Protein AF-A0A4W5MWH0-F1 (afdb_monomer_lite)

InterPro domains:
  IPR002049 Laminin-type EGF domain [PF00053] (17-63)
  IPR002049 Laminin-type EGF domain [PF00053] (66-112)
  IPR002049 Laminin-type EGF domain [PS01248] (36-68)
  IPR002049 Laminin-type EGF domain [PS50027] (17-65)
  IPR002049 Laminin-type EGF domain [PS50027] (66-113)
  IPR002049 Laminin-type EGF domain [SM00180] (17-63)
  IPR002049 Laminin-type EGF domain [SM00180] (66-111)
  IPR002049 Laminin-type EGF domain [cd00055] (17-64)
  IPR002049 Laminin-type EGF domain [cd00055] (65-114)
  IPR050440 Laminin/Netrin Extracellular Matrix [PTHR10574] (1-58)

Radius of gyration: 26.27 Å; chains: 1; bounding box: 72×34×61 Å

Secondary structure (DSSP, 8-state):
--EE--BTTBTT--EEP---TTTBS-S---TTT----BPTTEESTTS-EEPTTEE-TTSTT-PEE----TTTEEEEEE-TTT--EEEPTT-BSTTS-BPPTTEEEETTTEEEEPSSGGGT-TTTTTTHHHHHHHHHHHHTS----

Sequence (145 aa):
MGYYGLTASNPLGCNKCLCSAEGSLSNVCDPVSGQCPCRPHLQGLTCELCSHGYWNPSSPRGCEPCRCDPTNSHGDTCDQSTGQCQCRSGFGGRTCTECPDNTYGDPLIGCRCKCPVVFCHRNLQRLLNMLCSMLLTIQSNGQTK

Organism: NCBI:txid62062

Foldseek 3Di:
DEFACCDPVCPVGTHQQQADPQFAPDSYADRYPCAGHGDPQFDDSRRQFGDFQWADCVDPVGTDGLQADPVFFPDSGADRHQSATHGDPQADDRRRQAGHPQWHDGSVVHTHGHPPPPVPDPDCVVVCVVVVVVVVVVVVPPPDD

Structure (mmCIF, N/CA/C/O backbone):
data_AF-A0A4W5MWH0-F1
#
_entry.id   AF-A0A4W5MWH0-F1
#
loop_
_atom_site.group_PDB
_atom_site.id
_atom_site.type_symbol
_atom_site.label_atom_id
_atom_site.label_alt_id
_atom_site.label_comp_id
_atom_site.label_asym_id
_atom_site.label_entity_id
_atom_site.label_seq_id
_atom_site.pdbx_PDB_ins_code
_atom_site.Cartn_x
_atom_site.Cartn_y
_atom_site.Cartn_z
_atom_site.occupancy
_atom_site.B_iso_or_equiv
_atom_site.auth_seq_id
_atom_site.auth_comp_id
_atom_site.auth_asym_id
_atom_site.auth_atom_id
_atom_site.pdbx_PDB_model_num
ATOM 1 N N . MET A 1 1 ? -16.455 7.804 22.740 1.00 76.94 1 MET A N 1
ATOM 2 C CA . MET A 1 1 ? -15.329 6.911 23.092 1.00 76.94 1 MET A CA 1
ATOM 3 C C . MET A 1 1 ? -15.911 5.620 23.631 1.00 76.94 1 MET A C 1
ATOM 5 O O . MET A 1 1 ? -16.717 5.702 24.549 1.00 76.94 1 MET A O 1
ATOM 9 N N . GLY A 1 2 ? -15.572 4.479 23.028 1.00 89.19 2 GLY A N 1
ATOM 10 C CA . GLY A 1 2 ? -16.052 3.158 23.456 1.00 89.19 2 GLY A CA 1
ATOM 11 C C . GLY A 1 2 ? -15.049 2.371 24.308 1.00 89.19 2 GLY A C 1
ATOM 12 O O . GLY A 1 2 ? -13.890 2.775 24.448 1.00 89.19 2 GLY A O 1
ATOM 13 N N . TYR A 1 3 ? -15.507 1.229 24.826 1.00 93.75 3 TYR A N 1
ATOM 14 C CA . TYR A 1 3 ? -14.717 0.235 25.556 1.00 93.75 3 TYR A CA 1
ATOM 15 C C . TYR A 1 3 ? -15.096 -1.184 25.100 1.00 93.75 3 TYR A C 1
ATOM 17 O O . TYR A 1 3 ? -16.226 -1.392 24.658 1.00 93.75 3 TYR A O 1
ATOM 25 N N . TYR A 1 4 ? -14.182 -2.148 25.228 1.00 94.56 4 TYR A N 1
ATOM 26 C CA . TYR A 1 4 ? -14.395 -3.544 24.833 1.00 94.56 4 TYR A CA 1
ATOM 27 C C . TYR A 1 4 ? -13.774 -4.552 25.812 1.00 94.56 4 TYR A C 1
ATOM 29 O O . TYR A 1 4 ? -12.922 -4.217 26.643 1.00 94.56 4 TYR A O 1
ATOM 37 N N . GLY A 1 5 ? -14.193 -5.812 25.688 1.00 91.62 5 GLY A N 1
ATOM 38 C CA . GLY A 1 5 ? -13.605 -6.961 26.378 1.00 91.62 5 GLY A CA 1
ATOM 39 C C . GLY A 1 5 ? -14.241 -7.314 27.723 1.00 91.62 5 GLY A C 1
ATOM 40 O O . GLY A 1 5 ? -13.794 -8.279 28.348 1.00 91.62 5 GLY A O 1
ATOM 41 N N . LEU A 1 6 ? -15.276 -6.584 28.159 1.00 89.25 6 LEU A N 1
ATOM 42 C CA . LEU A 1 6 ? -16.046 -6.911 29.362 1.00 89.25 6 LEU A CA 1
ATOM 43 C C . LEU A 1 6 ? -16.922 -8.141 29.097 1.00 89.25 6 LEU A C 1
ATOM 45 O O . LEU A 1 6 ? -17.893 -8.067 28.346 1.00 89.25 6 LEU A O 1
ATOM 49 N N . THR A 1 7 ? -16.587 -9.278 29.705 1.00 87.62 7 THR A N 1
ATOM 50 C CA . THR A 1 7 ? -17.336 -10.539 29.541 1.00 87.62 7 THR A CA 1
ATOM 51 C C . THR A 1 7 ? -17.464 -11.272 30.874 1.00 87.62 7 THR A C 1
ATOM 53 O O . THR A 1 7 ? -16.704 -11.006 31.802 1.00 87.62 7 THR A O 1
ATOM 56 N N . ALA A 1 8 ? -18.384 -12.238 30.978 1.00 86.81 8 ALA A N 1
ATOM 57 C CA . ALA A 1 8 ? -18.535 -13.057 32.189 1.00 86.81 8 ALA A CA 1
ATOM 58 C C . ALA A 1 8 ? -17.246 -13.824 32.560 1.00 86.81 8 ALA A C 1
ATOM 60 O O . ALA A 1 8 ? -16.961 -14.029 33.736 1.00 86.81 8 ALA A O 1
ATOM 61 N N . SER A 1 9 ? -16.448 -14.205 31.558 1.00 87.44 9 SER A N 1
ATOM 62 C CA . SER A 1 9 ? -15.137 -14.849 31.713 1.00 87.44 9 SER A CA 1
ATOM 63 C C . SER A 1 9 ? -13.980 -13.870 31.941 1.00 87.44 9 SER A C 1
ATOM 65 O O . SER A 1 9 ? -12.909 -14.291 32.367 1.00 87.44 9 SER A O 1
ATOM 67 N N . ASN A 1 10 ? -14.169 -12.579 31.654 1.00 85.50 10 ASN A N 1
ATOM 68 C CA . ASN A 1 10 ? -13.173 -11.530 31.868 1.00 85.50 10 ASN A CA 1
ATOM 69 C C . ASN A 1 10 ? -13.819 -10.282 32.506 1.00 85.50 10 ASN A C 1
ATOM 71 O O . ASN A 1 10 ? -14.059 -9.284 31.819 1.00 85.50 10 ASN A O 1
ATOM 75 N N . PRO A 1 11 ? -14.104 -10.322 33.819 1.00 84.44 11 PRO A N 1
ATOM 76 C CA . PRO A 1 11 ? -14.749 -9.221 34.537 1.00 84.44 11 PRO A CA 1
ATOM 77 C C . PRO A 1 11 ? -13.855 -7.981 34.709 1.00 84.44 11 PRO A C 1
ATOM 79 O O . PRO A 1 11 ? -14.359 -6.912 35.038 1.00 84.44 11 PRO A O 1
ATOM 82 N N . LEU A 1 12 ? -12.543 -8.097 34.465 1.00 85.62 12 LEU A N 1
ATOM 83 C CA . LEU A 1 12 ? -11.610 -6.962 34.400 1.00 85.62 12 LEU A CA 1
ATOM 84 C C . LEU A 1 12 ? -11.532 -6.336 33.000 1.00 85.62 12 LEU A C 1
ATOM 86 O O . LEU A 1 12 ? -10.817 -5.357 32.794 1.00 85.62 12 LEU A O 1
ATOM 90 N N . GLY A 1 13 ? -12.238 -6.900 32.020 1.00 78.31 13 GLY A N 1
ATOM 91 C CA . GLY A 1 13 ? -12.259 -6.378 30.668 1.00 78.31 13 GLY A CA 1
ATOM 92 C C . GLY A 1 13 ? -12.946 -5.022 30.618 1.00 78.31 13 GLY A C 1
ATOM 93 O O . GLY A 1 13 ? -14.135 -4.916 30.864 1.00 78.31 13 GLY A O 1
ATOM 94 N N . CYS A 1 14 ? -12.201 -3.967 30.319 1.00 89.50 14 CYS A N 1
ATOM 95 C CA . CYS A 1 14 ? -12.743 -2.645 30.008 1.00 89.50 14 CYS A CA 1
ATOM 96 C C . CYS A 1 14 ? -11.661 -1.854 29.270 1.00 89.50 14 CYS A C 1
ATOM 98 O O . CYS A 1 14 ? -11.151 -0.834 29.736 1.00 89.50 14 CYS A O 1
ATOM 100 N N . ASN A 1 15 ? -11.230 -2.387 28.131 1.00 92.81 15 ASN A N 1
ATOM 101 C CA . ASN A 1 15 ? -10.171 -1.777 27.343 1.00 92.81 15 ASN A CA 1
ATOM 102 C C . ASN A 1 15 ? -10.755 -0.640 26.519 1.00 92.81 15 ASN A C 1
ATOM 104 O O . ASN A 1 15 ? -11.772 -0.808 25.851 1.00 92.81 15 ASN A O 1
ATOM 108 N N . LYS A 1 16 ? -10.118 0.527 26.554 1.00 93.94 16 LYS A N 1
ATOM 109 C CA . LYS A 1 16 ? -10.542 1.676 25.755 1.00 93.94 16 LYS A CA 1
ATOM 110 C C . LYS A 1 16 ? -10.358 1.374 24.265 1.00 93.94 16 LYS A C 1
ATOM 112 O O . LYS A 1 16 ? -9.312 0.867 23.867 1.00 93.94 16 LYS A O 1
ATOM 117 N N . CYS A 1 17 ? -11.336 1.736 23.438 1.00 95.69 17 CYS A N 1
ATOM 118 C CA . CYS A 1 17 ? -11.171 1.680 21.986 1.00 95.69 17 CYS A CA 1
ATOM 119 C C . CYS A 1 17 ? -10.093 2.681 21.533 1.00 95.69 17 CYS A C 1
ATOM 121 O O . CYS A 1 17 ? -10.117 3.849 21.935 1.00 95.69 17 CYS A O 1
ATOM 123 N N . LEU A 1 18 ? -9.193 2.241 20.652 1.00 95.75 18 LEU A N 1
ATOM 124 C CA . LEU A 1 18 ? -8.107 3.049 20.077 1.00 95.75 18 LEU A CA 1
ATOM 125 C C . LEU A 1 18 ? -8.304 3.271 18.570 1.00 95.75 18 LEU A C 1
ATOM 127 O O . LEU A 1 18 ? -7.364 3.203 17.790 1.00 95.75 18 LEU A O 1
ATOM 131 N N . CYS A 1 19 ? -9.547 3.498 18.147 1.00 95.25 19 CYS A N 1
ATOM 132 C CA . CYS A 1 19 ? -9.876 3.711 16.741 1.00 95.25 19 CYS A CA 1
ATOM 133 C C . CYS A 1 19 ? -9.198 4.971 16.190 1.00 95.25 19 CYS A C 1
ATOM 135 O O . CYS A 1 19 ? -9.340 6.049 16.775 1.00 95.25 19 CYS A O 1
ATOM 137 N N . SER A 1 20 ? -8.523 4.846 15.046 1.00 92.44 20 SER A N 1
ATOM 138 C CA . SER A 1 20 ? -7.930 5.970 14.322 1.00 92.44 20 SER A CA 1
ATOM 139 C C . SER A 1 20 ? -9.006 6.973 13.918 1.00 92.44 20 SER A C 1
ATOM 141 O O . SER A 1 20 ? -10.016 6.592 13.322 1.00 92.44 20 SER A O 1
ATOM 143 N N . ALA A 1 21 ? -8.786 8.253 14.222 1.00 90.38 21 ALA A N 1
ATOM 144 C CA . ALA A 1 21 ? -9.705 9.329 13.853 1.00 90.38 21 ALA A CA 1
ATOM 145 C C . ALA A 1 21 ? -9.798 9.511 12.329 1.00 90.38 21 ALA A C 1
ATOM 147 O O . ALA A 1 21 ? -10.883 9.746 11.798 1.00 90.38 21 ALA A O 1
ATOM 148 N N . GLU A 1 22 ? -8.674 9.338 11.632 1.00 87.75 22 GLU A N 1
ATOM 149 C CA . GLU A 1 22 ? -8.607 9.433 10.172 1.00 87.75 22 GLU A CA 1
ATOM 150 C C . GLU A 1 22 ? -9.132 8.165 9.498 1.00 87.75 22 GLU A C 1
ATOM 152 O O . GLU A 1 22 ? -9.761 8.225 8.439 1.00 87.75 22 GLU A O 1
ATOM 157 N N . GLY A 1 23 ? -8.890 7.010 10.124 1.00 89.94 23 GLY A N 1
ATOM 158 C CA . GLY A 1 23 ? -9.133 5.714 9.508 1.00 89.94 23 GLY A CA 1
ATOM 159 C C . GLY A 1 23 ? -10.459 5.042 9.848 1.00 89.94 23 GLY A C 1
ATOM 160 O O . GLY A 1 23 ? -10.896 4.143 9.128 1.00 89.94 23 GLY A O 1
ATOM 161 N N . SER A 1 24 ? -11.131 5.469 10.916 1.00 93.62 24 SER A N 1
ATOM 162 C CA . SER A 1 24 ? -12.381 4.859 11.383 1.00 93.62 24 SER A CA 1
ATOM 163 C C . SER A 1 24 ? -13.596 5.732 11.068 1.00 93.62 24 SER A C 1
ATOM 165 O O . SER A 1 24 ? -13.507 6.949 10.910 1.00 93.62 24 SER A O 1
ATOM 167 N N . LEU A 1 25 ? -14.766 5.103 10.983 1.00 92.94 25 LEU A N 1
ATOM 168 C CA . LEU A 1 25 ? -16.063 5.777 10.861 1.00 92.94 25 LEU A CA 1
ATOM 169 C C . LEU A 1 25 ? -16.582 6.276 12.219 1.00 92.94 25 LEU A C 1
ATOM 171 O O . LEU A 1 25 ? -17.430 7.161 12.276 1.00 92.94 25 LEU A O 1
ATOM 175 N N . SER A 1 26 ? -16.093 5.691 13.316 1.00 94.00 26 SER A N 1
ATOM 176 C CA . SER A 1 26 ? -16.497 5.997 14.688 1.00 94.00 26 SER A CA 1
ATOM 177 C C . SER A 1 26 ? -15.370 5.678 15.672 1.00 94.00 26 SER A C 1
ATOM 179 O O . SER A 1 26 ? -14.506 4.849 15.398 1.00 94.00 26 SER A O 1
ATOM 181 N N . ASN A 1 27 ? -15.409 6.308 16.848 1.00 93.25 27 ASN A N 1
ATOM 182 C CA . ASN A 1 27 ? -14.540 6.000 17.989 1.00 93.25 27 ASN A CA 1
ATOM 183 C C . ASN A 1 27 ? -15.148 4.961 18.957 1.00 93.25 27 ASN A C 1
ATOM 185 O O . ASN A 1 27 ? -14.680 4.816 20.094 1.00 93.25 27 ASN A O 1
ATOM 189 N N . VAL A 1 28 ? -16.225 4.299 18.533 1.00 95.06 28 VAL A N 1
ATOM 190 C CA . VAL A 1 28 ? -16.856 3.163 19.208 1.00 95.06 28 VAL A CA 1
ATOM 191 C C . VAL A 1 28 ? -16.477 1.903 18.437 1.00 95.06 28 VAL A C 1
ATOM 193 O O . VAL A 1 28 ? -16.777 1.796 17.250 1.00 95.06 28 VAL A O 1
ATOM 196 N N . CYS A 1 29 ? -15.793 0.985 19.111 1.00 95.44 29 CYS A N 1
ATOM 197 C CA . CYS A 1 29 ? -15.400 -0.314 18.581 1.00 95.44 29 CYS A CA 1
ATOM 198 C C . CYS A 1 29 ? -16.389 -1.406 19.006 1.00 95.44 29 CYS A C 1
ATOM 200 O O . CYS A 1 29 ? -17.224 -1.187 19.887 1.00 95.44 29 CYS A O 1
ATOM 202 N N . ASP A 1 30 ? -16.295 -2.576 18.379 1.00 95.25 30 ASP A N 1
ATOM 203 C CA . ASP A 1 30 ? -17.065 -3.753 18.766 1.00 95.25 30 ASP A CA 1
ATOM 204 C C . ASP A 1 30 ? -16.788 -4.118 20.241 1.00 95.25 30 ASP A C 1
ATOM 206 O O . ASP A 1 30 ? -15.626 -4.260 20.629 1.00 95.25 30 ASP A O 1
ATOM 210 N N . PRO A 1 31 ? -17.823 -4.270 21.087 1.00 92.00 31 PRO A N 1
ATOM 211 C CA . PRO A 1 31 ? -17.650 -4.421 22.531 1.00 92.00 31 PRO A CA 1
ATOM 212 C C . PRO A 1 31 ? -17.017 -5.757 22.943 1.00 92.00 31 PRO A C 1
ATOM 214 O O . PRO A 1 31 ? -16.565 -5.886 24.083 1.00 92.00 31 PRO A O 1
ATOM 217 N N . VAL A 1 32 ? -16.961 -6.747 22.047 1.00 90.50 32 VAL A N 1
ATOM 218 C CA . VAL A 1 32 ? -16.384 -8.069 22.324 1.00 90.50 32 VAL A CA 1
ATOM 219 C C . VAL A 1 32 ? -14.944 -8.141 21.819 1.00 90.50 32 VAL A C 1
ATOM 221 O O . VAL A 1 32 ? -14.028 -8.395 22.598 1.00 90.50 32 VAL A O 1
ATOM 224 N N . SER A 1 33 ? -14.738 -7.891 20.529 1.00 92.19 33 SER A N 1
ATOM 225 C CA . SER A 1 33 ? -13.449 -8.019 19.840 1.00 92.19 33 SER A CA 1
ATOM 226 C C . SER A 1 33 ? -12.568 -6.775 19.934 1.00 92.19 33 SER A C 1
ATOM 228 O O . SER A 1 33 ? -11.353 -6.880 19.795 1.00 92.19 33 SER A O 1
ATOM 230 N N . GLY A 1 34 ? -13.159 -5.596 20.145 1.00 94.25 34 GLY A N 1
ATOM 231 C CA . GLY A 1 34 ? -12.455 -4.318 20.063 1.00 94.25 34 GLY A CA 1
ATOM 232 C C . GLY A 1 34 ? -12.223 -3.811 18.640 1.00 94.25 34 GLY A C 1
ATOM 233 O O . GLY A 1 34 ? -11.533 -2.808 18.468 1.00 94.25 34 GLY A O 1
ATOM 234 N N . GLN A 1 35 ? -12.787 -4.466 17.619 1.00 96.50 35 GLN A N 1
ATOM 235 C CA . GLN A 1 35 ? -12.618 -4.065 16.223 1.00 96.50 35 GLN A CA 1
ATOM 236 C C . GLN A 1 35 ? -13.299 -2.722 15.940 1.00 96.50 35 GLN A C 1
ATOM 238 O O . GLN A 1 35 ? -14.499 -2.551 16.160 1.00 96.50 35 GLN A O 1
ATOM 243 N N . CYS A 1 36 ? -12.537 -1.766 15.417 1.00 96.69 36 CYS A N 1
ATOM 244 C CA . CYS A 1 36 ? -13.067 -0.481 14.982 1.00 96.69 36 CYS A CA 1
ATOM 245 C C . CYS A 1 36 ? -13.755 -0.584 13.609 1.00 96.69 36 CYS A C 1
ATOM 247 O O . CYS A 1 36 ? -13.327 -1.372 12.757 1.00 96.69 36 CYS A O 1
ATOM 249 N N . PRO A 1 37 ? -14.808 0.216 13.357 1.00 95.69 37 PRO A N 1
ATOM 250 C CA . PRO A 1 37 ? -15.451 0.278 12.052 1.00 95.69 37 PRO A CA 1
ATOM 251 C C . PRO A 1 37 ? -14.570 1.074 11.083 1.00 95.69 37 PRO A C 1
ATOM 253 O O . PRO A 1 37 ? -14.609 2.306 11.064 1.00 95.69 37 PRO A O 1
ATOM 256 N N . CYS A 1 38 ? -13.751 0.375 10.301 1.00 94.19 38 CYS A N 1
ATOM 257 C CA . CYS A 1 38 ? -12.805 1.003 9.383 1.00 94.19 38 CYS A CA 1
ATOM 258 C C . CYS A 1 38 ? -13.497 1.645 8.178 1.00 94.19 38 CYS A C 1
ATOM 260 O O . CYS A 1 38 ? -14.507 1.151 7.674 1.00 94.19 38 CYS A O 1
ATOM 262 N N . ARG A 1 39 ? -12.926 2.752 7.696 1.00 91.31 39 ARG A N 1
ATOM 263 C CA . ARG A 1 39 ? -13.253 3.312 6.381 1.00 91.31 39 ARG A CA 1
ATOM 264 C C . ARG A 1 39 ? -12.842 2.332 5.272 1.00 91.31 39 ARG A C 1
ATOM 266 O O . ARG A 1 39 ? -12.020 1.443 5.512 1.00 91.31 39 ARG A O 1
ATOM 273 N N . PRO A 1 40 ? -13.379 2.490 4.049 1.00 91.19 40 PRO A N 1
ATOM 274 C CA . PRO A 1 40 ? -12.959 1.680 2.914 1.00 91.19 40 PRO A CA 1
ATOM 275 C C . PRO A 1 40 ? -11.437 1.666 2.755 1.00 91.19 40 PRO A C 1
ATOM 277 O O . PRO A 1 40 ? -10.783 2.700 2.878 1.00 91.19 40 PRO A O 1
ATOM 280 N N . HIS A 1 41 ? -10.899 0.484 2.459 1.00 93.00 41 HIS A N 1
ATOM 281 C CA . HIS A 1 41 ? -9.478 0.236 2.191 1.00 93.00 41 HIS A CA 1
ATOM 282 C C . HIS A 1 41 ? -8.526 0.340 3.388 1.00 93.00 41 HIS A C 1
ATOM 284 O O . HIS A 1 41 ? -7.310 0.263 3.211 1.00 93.00 41 HIS A O 1
ATOM 290 N N . LEU A 1 42 ? -9.063 0.453 4.601 1.00 93.00 42 LEU A N 1
ATOM 291 C CA . LEU A 1 42 ? -8.314 0.345 5.848 1.00 93.00 42 LEU A CA 1
AT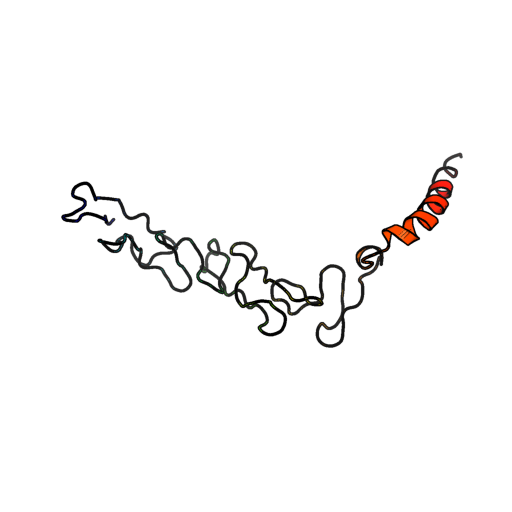OM 292 C C . LEU A 1 42 ? -8.689 -0.933 6.598 1.00 93.00 42 LEU A C 1
ATOM 294 O O . LEU A 1 42 ? -9.778 -1.482 6.439 1.00 93.00 42 LEU A O 1
ATOM 298 N N . GLN A 1 43 ? -7.764 -1.410 7.418 1.00 93.88 43 GLN A N 1
ATOM 299 C CA . GLN A 1 43 ? -7.877 -2.635 8.191 1.00 93.88 43 GLN A CA 1
ATOM 300 C C . GLN A 1 43 ? -7.068 -2.553 9.493 1.00 93.88 43 GLN A C 1
ATOM 302 O O . GLN A 1 43 ? -6.398 -1.560 9.793 1.00 93.88 43 GLN A O 1
ATOM 307 N N . GLY A 1 44 ? -7.110 -3.645 10.255 1.00 93.81 44 GLY A N 1
ATOM 308 C CA . GLY A 1 44 ? -6.505 -3.745 11.577 1.00 93.81 44 GLY A CA 1
ATOM 309 C C . GLY A 1 44 ? -7.468 -3.298 12.673 1.00 93.81 44 GLY A C 1
ATOM 310 O O . GLY A 1 44 ? -8.500 -2.681 12.405 1.00 93.81 44 GLY A O 1
ATOM 311 N N . LEU A 1 45 ? -7.119 -3.608 13.921 1.00 94.94 45 LEU A N 1
ATOM 312 C CA . LEU A 1 45 ? -7.983 -3.356 15.078 1.00 94.94 45 LEU A CA 1
ATOM 313 C C . LEU A 1 45 ? -8.341 -1.866 15.217 1.00 94.94 45 LEU A C 1
ATOM 315 O O . LEU A 1 45 ? -9.472 -1.533 15.558 1.00 94.94 45 LEU A O 1
ATOM 319 N N . THR A 1 46 ? -7.383 -0.990 14.903 1.00 95.06 46 THR A N 1
ATOM 320 C CA . THR A 1 46 ? -7.456 0.475 15.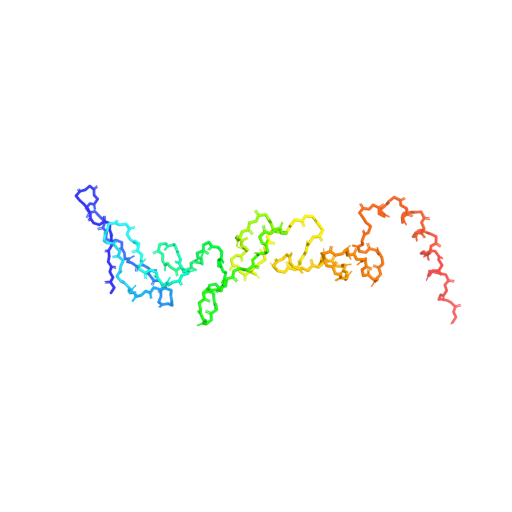032 1.00 95.06 46 THR A CA 1
ATOM 321 C C . THR A 1 46 ? -7.687 1.205 13.705 1.00 95.06 46 THR A C 1
ATOM 323 O O . THR A 1 46 ? -7.823 2.427 13.712 1.00 95.06 46 THR A O 1
ATOM 326 N N . CYS A 1 47 ? -7.780 0.488 12.578 1.00 94.00 47 CYS A N 1
ATOM 327 C CA . CYS A 1 47 ? -7.939 1.056 11.231 1.00 94.00 47 CYS A CA 1
ATOM 328 C C . CYS A 1 47 ? -6.781 1.966 10.782 1.00 94.00 47 CYS A C 1
ATOM 330 O O . CYS A 1 47 ? -7.003 3.009 10.172 1.00 94.00 47 CYS A O 1
ATOM 332 N N . GLU A 1 48 ? -5.544 1.580 11.098 1.00 91.38 48 GLU A N 1
ATOM 333 C CA . GLU A 1 48 ? -4.323 2.330 10.750 1.00 91.38 48 GLU A CA 1
ATOM 334 C C . GLU A 1 48 ? -3.536 1.709 9.587 1.00 91.38 48 GLU A C 1
ATOM 336 O O . GLU A 1 48 ? -2.594 2.314 9.082 1.00 91.38 48 GLU A O 1
ATOM 341 N N . LEU A 1 49 ? -3.912 0.503 9.153 1.00 92.50 49 LEU A N 1
ATOM 342 C CA . LEU A 1 49 ? -3.228 -0.234 8.092 1.00 92.50 49 LEU A CA 1
ATOM 343 C C . LEU A 1 49 ? -4.073 -0.237 6.829 1.00 92.50 49 LEU A C 1
ATOM 345 O O . LEU A 1 49 ? -5.294 -0.346 6.915 1.00 92.50 49 LEU A O 1
ATOM 349 N N . CYS A 1 50 ? -3.450 -0.203 5.656 1.00 94.75 50 CYS A N 1
ATOM 350 C CA . CYS A 1 50 ? -4.191 -0.380 4.416 1.00 94.75 50 CYS A CA 1
ATOM 351 C C . CYS A 1 50 ? -4.570 -1.847 4.220 1.00 94.75 50 CYS A C 1
ATOM 353 O O . CYS A 1 50 ? -3.810 -2.758 4.561 1.00 94.75 50 CYS A O 1
ATOM 355 N N . SER A 1 51 ? -5.759 -2.080 3.666 1.00 94.50 51 SER A N 1
ATOM 356 C CA . SER A 1 51 ? -6.210 -3.411 3.265 1.00 94.50 51 SER A CA 1
ATOM 357 C C . SER A 1 51 ? -5.298 -4.017 2.197 1.00 94.50 51 SER A C 1
ATOM 359 O O . SER A 1 51 ? -4.555 -3.304 1.522 1.00 94.50 51 SER A O 1
ATOM 361 N N . HIS A 1 52 ? -5.387 -5.331 2.004 1.00 93.75 52 HIS A N 1
ATOM 362 C CA . HIS A 1 52 ? -4.691 -6.030 0.921 1.00 93.75 52 HIS A CA 1
ATOM 363 C C . HIS A 1 52 ? -4.892 -5.332 -0.436 1.00 93.75 52 HIS A C 1
ATOM 365 O O . HIS A 1 52 ? -6.008 -4.928 -0.764 1.00 93.75 52 HIS A O 1
ATOM 371 N N . GLY A 1 53 ? -3.815 -5.163 -1.207 1.00 95.31 53 GLY A N 1
ATOM 372 C CA . GLY A 1 53 ? -3.851 -4.436 -2.481 1.00 95.31 53 GLY A CA 1
ATOM 373 C C . GLY A 1 53 ? -3.922 -2.905 -2.368 1.00 95.31 53 GLY A C 1
ATOM 374 O O . GLY A 1 53 ? -4.105 -2.239 -3.389 1.00 95.31 53 GLY A O 1
ATOM 375 N N . TYR A 1 54 ? -3.750 -2.336 -1.170 1.00 96.12 54 TYR A N 1
ATOM 376 C CA . TYR A 1 54 ? -3.681 -0.892 -0.929 1.00 96.12 54 TYR A CA 1
ATOM 377 C C . TYR A 1 54 ? -2.449 -0.501 -0.094 1.00 96.12 54 TYR A C 1
ATOM 379 O O . TYR A 1 54 ? -1.904 -1.313 0.651 1.00 96.12 54 TYR A O 1
ATOM 387 N N . TRP A 1 55 ? -2.024 0.756 -0.211 1.00 95.88 55 TRP A N 1
ATOM 388 C CA . TRP A 1 55 ? -0.841 1.323 0.445 1.00 95.88 55 TRP A CA 1
ATOM 389 C C . TRP A 1 55 ? -1.043 2.809 0.777 1.00 95.88 55 TRP A C 1
ATOM 391 O O . TRP A 1 55 ? -2.072 3.394 0.449 1.00 95.88 55 TRP A O 1
ATOM 401 N N . ASN A 1 56 ? -0.044 3.427 1.403 1.00 92.44 56 ASN A N 1
ATOM 402 C CA . ASN A 1 56 ? -0.017 4.840 1.786 1.00 92.44 56 ASN A CA 1
ATOM 403 C C . ASN A 1 56 ? -1.098 5.244 2.813 1.00 92.44 56 ASN A C 1
ATOM 405 O O . ASN A 1 56 ? -1.933 6.107 2.527 1.00 92.44 56 ASN A O 1
ATOM 409 N N . PRO A 1 57 ? -1.082 4.673 4.035 1.00 85.25 57 PRO A N 1
ATOM 410 C CA . PRO A 1 57 ? -2.055 5.015 5.077 1.00 85.25 57 PRO A CA 1
ATOM 411 C C . PRO A 1 57 ? -1.955 6.478 5.540 1.00 85.25 57 PRO A C 1
ATOM 413 O O . PRO A 1 57 ? -2.907 7.013 6.096 1.00 85.25 57 PRO A O 1
ATOM 416 N N . SER A 1 58 ? -0.820 7.140 5.293 1.00 84.25 58 SER A N 1
ATOM 417 C CA . SER A 1 58 ? -0.589 8.551 5.629 1.00 84.25 58 SER A CA 1
ATOM 418 C C . SER A 1 58 ? -1.089 9.532 4.561 1.00 84.25 58 SER A C 1
ATOM 420 O O . SER A 1 58 ? -0.966 10.743 4.745 1.00 84.25 58 SER A O 1
ATOM 422 N N . SER A 1 59 ? -1.624 9.046 3.437 1.00 84.88 59 SER A N 1
ATOM 423 C CA . SER A 1 59 ? -2.172 9.912 2.394 1.00 84.88 59 SER A CA 1
ATOM 424 C C . SER A 1 59 ? -3.388 10.693 2.914 1.00 84.88 59 SER A C 1
ATOM 426 O O . SER A 1 59 ? -4.275 10.097 3.527 1.00 84.88 59 SER A O 1
ATOM 428 N N . PRO A 1 60 ? -3.526 11.994 2.588 1.00 79.44 60 PRO A N 1
ATOM 429 C CA . PRO A 1 60 ? -4.715 12.781 2.931 1.00 79.44 60 PRO A CA 1
ATOM 430 C C . PRO A 1 60 ? -6.019 12.218 2.349 1.00 79.44 60 PRO A C 1
ATOM 432 O O . PRO A 1 60 ? -7.106 12.548 2.814 1.00 79.44 60 PRO A O 1
ATOM 435 N N . ARG A 1 61 ? -5.922 11.395 1.296 1.00 79.88 61 ARG A N 1
ATOM 436 C CA . ARG A 1 61 ? -7.065 10.738 0.644 1.00 79.88 61 ARG A CA 1
ATOM 437 C C . ARG A 1 61 ? -7.354 9.344 1.212 1.00 79.88 61 ARG A C 1
ATOM 439 O O . ARG A 1 61 ? -8.281 8.691 0.743 1.00 79.88 61 ARG A O 1
ATOM 446 N N . GLY A 1 62 ? -6.581 8.901 2.203 1.00 83.38 62 GLY A N 1
ATOM 447 C CA . GLY A 1 62 ? -6.562 7.521 2.669 1.00 83.38 62 GLY A CA 1
ATOM 448 C C . GLY A 1 62 ? -5.791 6.600 1.723 1.00 83.38 62 GLY A C 1
ATOM 449 O O . GLY A 1 62 ? -5.120 7.046 0.792 1.00 83.38 62 GLY A O 1
ATOM 450 N N . CYS A 1 63 ? -5.894 5.301 1.979 1.00 93.19 63 CYS A N 1
ATOM 451 C CA . CYS A 1 63 ? -5.136 4.288 1.262 1.00 93.19 63 CYS A CA 1
ATOM 452 C C . CYS A 1 63 ? -5.395 4.292 -0.251 1.00 93.19 63 CYS A C 1
ATOM 454 O O . CYS A 1 63 ? -6.535 4.325 -0.717 1.00 93.19 63 CYS A O 1
ATOM 456 N N . GLU A 1 64 ? -4.320 4.184 -1.023 1.00 93.94 64 GLU A N 1
ATOM 457 C CA . GLU A 1 64 ? -4.336 4.159 -2.481 1.00 93.94 64 GLU A CA 1
ATOM 458 C C . GLU A 1 64 ? -4.127 2.727 -2.996 1.00 93.94 64 GLU A C 1
ATOM 460 O O . GLU A 1 64 ? -3.424 1.943 -2.361 1.00 93.94 64 GLU A O 1
ATOM 465 N N . PRO A 1 65 ? -4.718 2.337 -4.138 1.00 95.75 65 PRO A N 1
ATOM 466 C CA . PRO A 1 65 ? -4.544 0.989 -4.670 1.00 95.75 65 PRO A CA 1
ATOM 467 C C . PRO A 1 65 ? -3.103 0.757 -5.148 1.00 95.75 65 PRO A C 1
ATOM 469 O O . PRO A 1 65 ? -2.497 1.619 -5.793 1.00 95.75 65 PRO A O 1
ATOM 472 N N . CYS A 1 66 ? -2.577 -0.445 -4.903 1.00 97.19 66 CYS A N 1
ATOM 473 C CA . CYS A 1 66 ? -1.242 -0.868 -5.326 1.00 97.19 66 CYS A CA 1
ATOM 474 C C . CYS A 1 66 ? -1.081 -0.797 -6.849 1.00 97.19 66 CYS A C 1
ATOM 476 O O . CYS A 1 66 ? -0.117 -0.209 -7.339 1.00 97.19 66 CYS A O 1
ATOM 478 N N . ARG A 1 67 ? -2.067 -1.323 -7.593 1.00 97.19 67 ARG A N 1
ATOM 479 C CA . ARG A 1 67 ? -2.052 -1.445 -9.064 1.00 97.19 67 ARG A CA 1
ATOM 480 C C . ARG A 1 67 ? -0.878 -2.280 -9.595 1.00 97.19 67 ARG A C 1
ATOM 482 O O . ARG A 1 67 ? -0.309 -1.939 -10.626 1.00 97.19 67 ARG A O 1
ATOM 489 N N . CYS A 1 68 ? -0.508 -3.351 -8.895 1.00 98.00 68 CYS A N 1
ATOM 490 C CA . CYS A 1 68 ? 0.466 -4.311 -9.412 1.00 98.00 68 CYS A CA 1
ATOM 491 C C . CYS A 1 68 ? -0.060 -4.972 -10.689 1.00 98.00 68 CYS A C 1
ATOM 493 O O . CYS A 1 68 ? -1.228 -5.359 -10.741 1.00 98.00 68 CYS A O 1
ATOM 495 N N . ASP A 1 69 ? 0.792 -5.110 -11.702 1.00 97.12 69 ASP A N 1
ATOM 496 C CA . ASP A 1 69 ? 0.434 -5.806 -12.932 1.00 97.12 69 ASP A CA 1
ATOM 497 C C . ASP A 1 69 ? 0.180 -7.300 -12.661 1.00 97.12 69 ASP A C 1
ATOM 499 O O . ASP A 1 69 ? 1.077 -7.977 -12.160 1.00 97.12 69 ASP A O 1
ATOM 503 N N . PRO A 1 70 ? -0.996 -7.847 -13.014 1.00 96.25 70 PRO A N 1
ATOM 504 C CA . PRO A 1 70 ? -1.374 -9.213 -12.649 1.00 96.25 70 PRO A CA 1
ATOM 505 C C . PRO A 1 70 ? -0.517 -10.295 -13.324 1.00 96.25 70 PRO A C 1
ATOM 507 O O . PRO A 1 70 ? -0.488 -11.433 -12.857 1.00 96.25 70 PRO A O 1
ATOM 510 N N . THR A 1 71 ? 0.168 -9.963 -14.420 1.00 95.38 71 THR A N 1
ATOM 511 C CA . THR A 1 71 ? 1.012 -10.899 -15.173 1.00 95.38 71 THR A CA 1
ATOM 512 C C . THR A 1 71 ? 2.466 -10.796 -14.723 1.00 95.38 71 THR A C 1
ATOM 514 O O . THR A 1 71 ? 3.143 -11.809 -14.539 1.00 95.38 71 THR A O 1
ATOM 517 N N . ASN A 1 72 ? 2.939 -9.572 -14.500 1.00 95.69 72 ASN A N 1
ATOM 518 C CA . ASN A 1 72 ? 4.343 -9.249 -14.281 1.00 95.69 72 ASN A CA 1
ATOM 519 C C . ASN A 1 72 ? 4.717 -9.149 -12.798 1.00 95.69 72 ASN A C 1
ATOM 521 O O . ASN A 1 72 ? 5.901 -9.028 -12.480 1.00 95.69 72 ASN A O 1
ATOM 525 N N . SER A 1 73 ? 3.754 -9.226 -11.878 1.00 97.31 73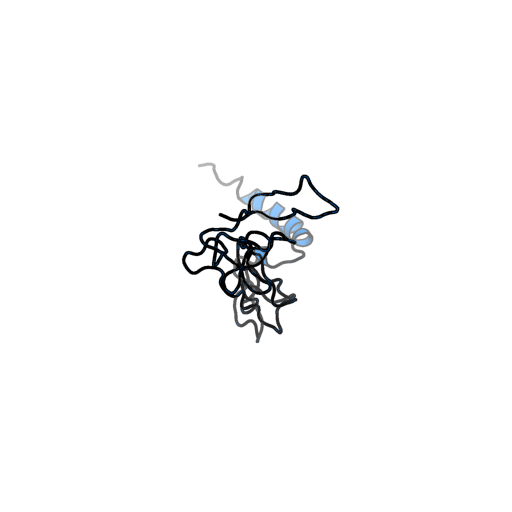 SER A N 1
ATOM 526 C CA . SER A 1 73 ? 4.001 -9.318 -10.439 1.00 97.31 73 SER A CA 1
ATOM 527 C C . SER A 1 73 ? 3.778 -10.735 -9.891 1.00 97.31 73 SER A C 1
ATOM 529 O O . SER A 1 73 ? 3.192 -11.620 -10.525 1.00 97.31 73 SE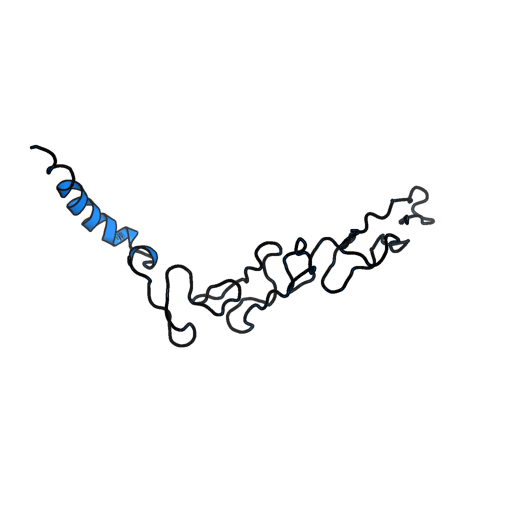R A O 1
ATOM 531 N N . HIS A 1 74 ? 4.277 -10.968 -8.678 1.00 96.50 74 HIS A N 1
ATOM 532 C CA . HIS A 1 74 ? 4.005 -12.170 -7.889 1.00 96.50 74 HIS A CA 1
ATOM 533 C C . HIS A 1 74 ? 2.642 -12.132 -7.178 1.00 96.50 74 HIS A C 1
ATOM 535 O O . HIS A 1 74 ? 2.209 -13.154 -6.650 1.00 96.50 74 HIS A O 1
ATOM 541 N N . GLY A 1 75 ? 1.966 -10.981 -7.181 1.00 95.44 75 GLY A N 1
ATOM 542 C CA . GLY A 1 75 ? 0.672 -10.767 -6.544 1.00 95.44 75 GLY A CA 1
ATOM 543 C C . GLY A 1 75 ? 0.205 -9.315 -6.648 1.00 95.44 75 GLY A C 1
ATOM 544 O O . GLY A 1 75 ? 0.900 -8.442 -7.169 1.00 95.44 75 GLY A O 1
ATOM 545 N N . ASP A 1 76 ? -0.985 -9.054 -6.138 1.00 94.62 76 ASP A N 1
ATOM 546 C CA . ASP A 1 76 ? -1.652 -7.748 -6.093 1.00 94.62 76 ASP A CA 1
ATOM 547 C C . ASP A 1 76 ? -1.273 -6.906 -4.861 1.00 94.62 76 ASP A C 1
ATOM 549 O O . ASP A 1 76 ? -1.551 -5.706 -4.824 1.00 94.62 76 ASP A O 1
ATOM 553 N N . THR A 1 77 ? -0.605 -7.509 -3.874 1.00 95.31 77 THR A N 1
ATOM 554 C CA . THR A 1 77 ? -0.071 -6.806 -2.702 1.00 95.31 77 THR A CA 1
ATOM 555 C C . THR A 1 77 ? 1.248 -6.104 -2.988 1.00 95.31 77 THR A C 1
ATOM 557 O O . THR A 1 77 ? 2.136 -6.613 -3.675 1.00 95.31 77 THR A O 1
ATOM 560 N N . CYS A 1 78 ? 1.379 -4.927 -2.390 1.00 96.94 78 CYS A N 1
ATOM 561 C CA . CYS A 1 78 ? 2.563 -4.097 -2.431 1.00 96.94 78 CYS A CA 1
ATOM 562 C C . CYS A 1 78 ? 2.975 -3.660 -1.022 1.00 96.94 78 CYS A C 1
ATOM 564 O O . CYS A 1 78 ? 2.237 -3.843 -0.050 1.00 96.94 78 CYS A O 1
ATOM 566 N N . ASP A 1 79 ? 4.169 -3.086 -0.912 1.00 96.31 79 ASP A N 1
ATOM 567 C CA . ASP A 1 79 ? 4.641 -2.492 0.333 1.00 96.31 79 ASP A CA 1
ATOM 568 C C . ASP A 1 79 ? 3.694 -1.381 0.826 1.00 96.31 79 ASP A C 1
ATOM 570 O O . ASP A 1 79 ? 3.304 -0.494 0.067 1.00 96.31 79 ASP A O 1
ATOM 574 N N . GLN A 1 80 ? 3.350 -1.410 2.115 1.00 93.25 80 GLN A N 1
ATOM 575 C CA . GLN A 1 80 ? 2.342 -0.525 2.712 1.00 93.25 80 GLN A CA 1
ATOM 576 C C . GLN A 1 80 ? 2.738 0.959 2.689 1.00 93.25 80 GLN A C 1
ATOM 578 O O . GLN A 1 80 ? 1.862 1.820 2.751 1.00 93.25 80 GLN A O 1
ATOM 583 N N . SER A 1 81 ? 4.033 1.272 2.600 1.00 92.12 81 SER A N 1
ATOM 584 C CA . SER A 1 81 ? 4.550 2.644 2.681 1.00 92.12 81 SER A CA 1
ATOM 585 C C . SER A 1 81 ? 4.971 3.211 1.325 1.00 92.12 81 SER A C 1
ATOM 587 O O . SER A 1 81 ? 4.681 4.363 1.015 1.00 92.12 81 SER A O 1
ATOM 589 N N . THR A 1 82 ? 5.613 2.393 0.495 1.00 94.62 82 THR A N 1
ATOM 590 C CA . THR A 1 82 ? 6.175 2.779 -0.807 1.00 94.62 82 THR A CA 1
ATOM 591 C C . THR A 1 82 ? 5.275 2.392 -1.976 1.00 94.62 82 THR A C 1
ATOM 593 O O . THR A 1 82 ? 5.422 2.920 -3.079 1.00 94.62 82 THR A O 1
ATOM 596 N N . GLY A 1 83 ? 4.357 1.447 -1.763 1.00 96.38 83 GLY A N 1
ATOM 597 C CA . GLY A 1 83 ? 3.494 0.922 -2.808 1.00 96.38 83 GLY A CA 1
ATOM 598 C C . GLY A 1 83 ? 4.210 0.014 -3.803 1.00 96.38 83 GLY A C 1
ATOM 599 O O . GLY A 1 83 ? 3.640 -0.258 -4.858 1.00 96.38 83 GLY A O 1
ATOM 600 N N . GLN A 1 84 ? 5.445 -0.418 -3.515 1.00 97.62 84 GLN A N 1
ATOM 601 C CA . GLN A 1 84 ? 6.254 -1.246 -4.408 1.00 97.62 84 GLN A CA 1
ATOM 602 C C . GLN A 1 84 ? 5.712 -2.676 -4.487 1.00 97.62 84 GLN A C 1
ATOM 604 O O . GLN A 1 84 ? 5.618 -3.380 -3.480 1.00 97.62 84 GLN A O 1
ATOM 609 N N . CYS A 1 85 ? 5.388 -3.116 -5.698 1.00 97.88 85 CYS A N 1
ATOM 610 C CA . CYS A 1 85 ? 4.967 -4.479 -5.991 1.00 97.88 85 CYS A CA 1
ATOM 611 C C . CYS A 1 85 ? 6.162 -5.435 -6.091 1.00 97.88 85 CYS A C 1
ATOM 613 O O . CYS A 1 85 ? 7.275 -5.047 -6.455 1.00 97.88 85 CYS A O 1
ATOM 615 N N . GLN A 1 86 ? 5.920 -6.716 -5.819 1.00 97.12 86 GLN A N 1
ATOM 616 C CA . GLN A 1 86 ? 6.918 -7.766 -6.020 1.00 97.12 86 GLN A CA 1
ATOM 617 C C . GLN A 1 86 ? 6.954 -8.176 -7.496 1.00 97.12 86 GLN A C 1
ATOM 619 O O . GLN A 1 86 ? 6.119 -8.963 -7.944 1.00 97.12 86 GLN A O 1
ATOM 624 N N . CYS A 1 87 ? 7.901 -7.633 -8.259 1.00 96.88 87 CYS A N 1
ATOM 625 C CA . CYS A 1 87 ? 7.993 -7.871 -9.699 1.00 96.88 87 CYS A CA 1
ATOM 626 C C . CYS A 1 87 ? 8.688 -9.187 -10.044 1.00 96.88 87 CYS A C 1
ATOM 628 O O . CYS A 1 87 ? 9.649 -9.601 -9.393 1.00 96.88 87 CYS A O 1
ATOM 630 N N . ARG A 1 88 ? 8.206 -9.837 -11.106 1.00 95.06 88 ARG A N 1
ATOM 631 C CA . ARG A 1 88 ? 8.850 -11.002 -11.711 1.00 95.06 88 ARG A CA 1
ATOM 632 C C . ARG A 1 88 ? 10.149 -10.590 -12.398 1.00 95.06 88 ARG A C 1
ATOM 634 O O . ARG A 1 88 ? 10.375 -9.429 -12.737 1.00 95.06 88 ARG A O 1
ATOM 641 N N . SER A 1 89 ? 11.006 -11.577 -12.645 1.00 90.75 89 SER A N 1
ATOM 642 C CA . SER A 1 89 ? 12.269 -11.362 -13.356 1.00 90.75 89 SER A CA 1
ATOM 643 C C . SER A 1 89 ? 12.032 -10.723 -14.728 1.00 90.75 89 SER A C 1
ATOM 645 O O . SER A 1 89 ? 11.250 -11.243 -15.516 1.00 90.75 89 SER A O 1
ATOM 647 N N . GLY A 1 90 ? 12.739 -9.626 -15.009 1.00 89.00 90 GLY A N 1
ATOM 648 C CA . GLY A 1 90 ? 12.609 -8.879 -16.265 1.00 89.00 90 GLY A CA 1
ATOM 649 C C . GLY A 1 90 ? 11.651 -7.687 -16.208 1.00 89.00 90 GLY A C 1
ATOM 650 O O . GLY A 1 90 ? 11.616 -6.932 -17.171 1.00 89.00 90 GLY A O 1
ATOM 651 N N . PHE A 1 91 ? 10.962 -7.471 -15.084 1.00 94.56 91 PHE A N 1
ATOM 652 C CA . PHE A 1 91 ? 10.045 -6.348 -14.877 1.00 94.56 91 PHE A CA 1
ATOM 653 C C . PHE A 1 91 ? 10.451 -5.501 -13.668 1.00 94.56 91 PHE A C 1
ATOM 655 O O . PHE A 1 91 ? 11.094 -5.982 -12.735 1.00 94.56 91 PHE A O 1
ATOM 662 N N . GLY A 1 92 ? 10.074 -4.228 -13.695 1.00 93.94 92 GLY A N 1
ATOM 663 C CA . GLY A 1 92 ? 10.377 -3.240 -12.670 1.00 93.94 92 GLY A CA 1
ATOM 664 C C . GLY A 1 92 ? 9.354 -2.112 -12.611 1.00 93.94 92 GLY A C 1
ATOM 665 O O . GLY A 1 92 ? 8.253 -2.205 -13.161 1.00 93.94 92 GLY A O 1
ATOM 666 N N . GLY A 1 93 ? 9.729 -1.045 -11.907 1.00 95.00 93 GLY A N 1
ATOM 667 C CA . GLY A 1 93 ? 8.818 0.031 -11.530 1.00 95.00 93 GLY A CA 1
ATOM 668 C C . GLY A 1 93 ? 7.904 -0.359 -10.368 1.00 95.00 93 GLY A C 1
ATOM 669 O O . GLY A 1 93 ? 7.849 -1.517 -9.941 1.00 95.00 93 GLY A O 1
ATOM 670 N N . ARG A 1 94 ? 7.151 0.620 -9.856 1.00 96.62 94 ARG A N 1
ATOM 671 C CA . ARG A 1 94 ? 6.277 0.424 -8.687 1.00 96.62 94 ARG A CA 1
ATOM 672 C C . ARG A 1 94 ? 5.211 -0.644 -8.941 1.00 96.62 94 ARG A C 1
ATOM 674 O O . ARG A 1 94 ? 4.893 -1.410 -8.041 1.00 96.62 94 ARG A O 1
ATOM 681 N N . THR A 1 95 ? 4.697 -0.700 -10.169 1.00 97.31 95 THR A N 1
ATOM 682 C CA . THR A 1 95 ? 3.573 -1.546 -10.601 1.00 97.31 95 THR A CA 1
ATOM 683 C C . THR A 1 95 ? 3.982 -2.731 -11.477 1.00 97.31 95 THR A C 1
ATOM 685 O O . THR A 1 95 ? 3.107 -3.434 -11.968 1.00 97.31 95 THR A O 1
ATOM 688 N N . CYS A 1 96 ? 5.280 -2.989 -11.674 1.00 96.94 96 CYS A N 1
ATOM 689 C CA . CYS A 1 96 ? 5.785 -4.069 -12.541 1.00 96.94 96 CYS A CA 1
ATOM 690 C C . CYS A 1 96 ? 5.398 -3.930 -14.025 1.00 96.94 96 CYS A C 1
ATOM 692 O O . CYS A 1 96 ? 5.345 -4.908 -14.768 1.00 96.94 96 CYS A O 1
ATOM 694 N N . THR A 1 97 ? 5.131 -2.701 -14.461 1.00 95.94 97 THR A N 1
ATOM 695 C CA . THR A 1 97 ? 4.803 -2.348 -15.851 1.00 95.94 97 THR A CA 1
ATOM 696 C C . THR A 1 97 ? 5.959 -1.648 -16.555 1.00 95.94 97 THR A C 1
ATOM 698 O O . THR A 1 97 ? 5.777 -1.120 -17.645 1.00 95.94 97 THR A O 1
ATOM 701 N N . GLU A 1 98 ? 7.126 -1.581 -15.918 1.00 94.81 98 GLU A N 1
ATOM 702 C CA . GLU A 1 98 ? 8.308 -0.901 -16.431 1.00 94.81 98 GLU A CA 1
ATOM 703 C C . GLU A 1 98 ? 9.478 -1.873 -16.549 1.00 94.81 98 GLU A C 1
ATOM 705 O O . GLU A 1 98 ? 9.437 -3.021 -16.100 1.00 94.81 98 GLU A O 1
ATOM 710 N N . CYS A 1 99 ? 10.545 -1.395 -17.173 1.00 91.94 99 CYS A N 1
ATOM 711 C CA . CYS A 1 99 ? 11.801 -2.110 -17.197 1.00 91.94 99 CYS A CA 1
ATOM 712 C C . CYS A 1 99 ? 12.453 -2.088 -15.798 1.00 91.94 99 CYS A C 1
ATOM 714 O O . CYS A 1 99 ? 12.304 -1.100 -15.076 1.00 91.94 99 CYS A O 1
ATOM 716 N N . PRO A 1 100 ? 13.188 -3.145 -15.404 1.00 91.06 100 PRO A N 1
ATOM 717 C CA . PRO A 1 100 ? 13.962 -3.172 -14.168 1.00 91.06 100 PRO A CA 1
ATOM 718 C C . PRO A 1 100 ? 14.886 -1.966 -14.023 1.00 91.06 100 PRO A C 1
ATOM 720 O O . PRO A 1 100 ? 15.309 -1.359 -15.015 1.00 91.06 100 PRO A O 1
ATOM 723 N N . ASP A 1 101 ? 15.272 -1.673 -12.785 1.00 86.88 101 ASP A N 1
ATOM 724 C CA . ASP A 1 101 ? 16.230 -0.612 -12.496 1.00 86.88 101 ASP A CA 1
ATOM 725 C C . ASP A 1 101 ? 17.473 -0.723 -13.384 1.00 86.88 101 ASP A C 1
ATOM 727 O O . ASP A 1 101 ? 17.981 -1.809 -13.672 1.00 86.88 101 ASP A O 1
ATOM 731 N N . ASN A 1 102 ? 17.965 0.430 -13.837 1.00 81.56 102 ASN A N 1
ATOM 732 C CA . ASN A 1 102 ? 19.106 0.541 -14.752 1.00 81.56 102 ASN A CA 1
ATOM 733 C C . ASN A 1 102 ? 18.895 -0.077 -16.145 1.00 81.56 102 ASN A C 1
ATOM 735 O O . ASN A 1 102 ? 19.853 -0.242 -16.902 1.00 81.56 102 ASN A O 1
ATOM 739 N N . THR A 1 103 ? 17.652 -0.350 -16.537 1.00 85.31 103 THR A N 1
ATOM 740 C CA . THR A 1 103 ? 17.298 -0.726 -17.910 1.00 85.31 103 THR A CA 1
ATOM 741 C C . THR A 1 103 ? 16.257 0.235 -18.501 1.00 85.31 103 THR A C 1
ATOM 743 O O . THR A 1 103 ? 15.677 1.061 -17.794 1.00 85.31 103 THR A O 1
ATOM 746 N N . TYR A 1 104 ? 16.107 0.236 -19.824 1.00 86.88 104 TYR A N 1
ATOM 747 C CA . TYR A 1 104 ? 15.189 1.079 -20.592 1.00 86.88 104 TYR A CA 1
ATOM 748 C C . TYR A 1 104 ? 14.657 0.318 -21.809 1.00 86.88 104 TYR A C 1
ATOM 750 O O . TYR A 1 104 ? 15.289 -0.628 -22.275 1.00 86.88 104 TYR A O 1
ATOM 758 N N . GLY A 1 105 ? 13.531 0.760 -22.358 1.00 87.25 105 GLY A N 1
ATOM 759 C CA . GLY A 1 105 ? 12.897 0.137 -23.516 1.00 87.25 105 GLY A CA 1
ATOM 760 C C . GLY A 1 105 ? 11.434 -0.170 -23.238 1.00 87.25 105 GLY A C 1
ATOM 761 O O . GLY A 1 105 ? 10.826 0.449 -22.367 1.00 87.25 105 GLY A O 1
ATOM 762 N N . ASP A 1 106 ? 10.897 -1.122 -23.991 1.00 88.44 106 ASP A N 1
ATOM 763 C CA . ASP A 1 106 ? 9.527 -1.599 -23.842 1.00 88.44 106 ASP A CA 1
ATOM 764 C C . ASP A 1 106 ? 9.541 -2.918 -23.046 1.00 88.44 106 ASP A C 1
ATOM 766 O O . ASP A 1 106 ? 10.163 -3.881 -23.502 1.00 88.44 106 ASP A O 1
ATOM 770 N N . PRO A 1 107 ? 8.883 -2.996 -21.877 1.00 86.75 107 PRO A N 1
ATOM 771 C CA . PRO A 1 107 ? 8.836 -4.211 -21.060 1.00 86.75 107 PRO A CA 1
ATOM 772 C C . PRO A 1 107 ? 8.211 -5.430 -21.752 1.00 86.75 107 PRO A C 1
ATOM 774 O O . PRO A 1 107 ? 8.527 -6.557 -21.379 1.00 86.75 107 PRO A O 1
ATOM 777 N N . LEU A 1 108 ? 7.349 -5.233 -22.757 1.00 84.94 108 LEU A N 1
ATOM 778 C CA . LEU A 1 108 ? 6.712 -6.313 -23.519 1.00 84.94 108 LEU A CA 1
ATOM 779 C C . LEU A 1 108 ? 7.607 -6.842 -24.647 1.00 84.94 108 LEU A C 1
ATOM 781 O O . LEU A 1 108 ? 7.479 -7.999 -25.042 1.00 84.94 108 LEU A O 1
ATOM 785 N N . ILE A 1 109 ? 8.504 -6.004 -25.175 1.00 87.88 109 ILE A N 1
ATOM 786 C CA . ILE A 1 109 ? 9.403 -6.362 -26.286 1.00 87.88 109 ILE A CA 1
ATOM 787 C C . ILE A 1 109 ? 10.780 -6.789 -25.763 1.00 87.88 109 ILE A C 1
ATOM 789 O O . ILE A 1 109 ? 11.393 -7.719 -26.286 1.00 87.88 109 ILE A O 1
ATOM 793 N N . GLY A 1 110 ? 11.283 -6.108 -24.737 1.00 84.25 110 GLY A N 1
ATOM 794 C CA . GLY A 1 110 ? 12.567 -6.378 -24.109 1.00 84.25 110 GLY A CA 1
ATOM 795 C C . GLY A 1 110 ? 13.263 -5.116 -23.601 1.00 84.25 110 GLY A C 1
ATOM 796 O O . GLY A 1 110 ? 13.340 -4.087 -24.278 1.00 84.25 110 GLY A O 1
ATOM 797 N N . CYS A 1 111 ? 13.854 -5.235 -22.414 1.00 87.44 111 CYS A N 1
ATOM 798 C CA . CYS A 1 111 ? 14.604 -4.164 -21.770 1.00 87.44 111 CYS A CA 1
ATOM 799 C C . CYS A 1 111 ? 16.091 -4.205 -22.146 1.00 87.44 111 CYS A C 1
ATOM 801 O O . CYS A 1 111 ? 16.726 -5.260 -22.189 1.00 87.44 111 CYS A O 1
ATOM 803 N N . ARG A 1 112 ? 16.665 -3.027 -22.396 1.00 83.50 112 ARG A N 1
ATOM 804 C CA . ARG A 1 112 ? 18.079 -2.798 -22.710 1.00 83.50 112 ARG A CA 1
ATOM 805 C C . ARG A 1 112 ? 18.767 -2.074 -21.563 1.00 83.50 112 ARG A C 1
ATOM 807 O O . ARG A 1 112 ? 18.162 -1.277 -20.860 1.00 83.50 112 ARG A O 1
ATOM 814 N N . CYS A 1 113 ? 20.054 -2.319 -21.382 1.00 81.69 113 CYS A N 1
ATOM 815 C CA . CYS A 1 113 ? 20.826 -1.719 -20.299 1.00 81.69 113 CYS A CA 1
ATOM 816 C C . CYS A 1 113 ? 21.015 -0.213 -20.492 1.00 81.69 113 CYS A C 1
ATOM 818 O O . CYS A 1 113 ? 21.532 0.202 -21.528 1.00 81.69 113 CYS A O 1
ATOM 820 N N . LYS A 1 114 ? 20.665 0.598 -19.485 1.00 78.06 114 LYS A N 1
ATOM 821 C CA . LYS A 1 114 ? 21.039 2.018 -19.455 1.00 78.06 114 LYS A CA 1
ATOM 822 C C . LYS A 1 114 ? 22.565 2.117 -19.372 1.00 78.06 114 LYS A C 1
ATOM 824 O O . LYS A 1 114 ? 23.203 1.367 -18.634 1.00 78.06 114 LYS A O 1
ATOM 829 N N . CYS A 1 115 ? 23.157 3.028 -20.142 1.00 64.19 115 CYS A N 1
ATOM 830 C CA . CYS A 1 115 ? 24.585 3.316 -20.045 1.00 64.19 115 CYS A CA 1
ATOM 831 C C . CYS A 1 115 ? 24.856 4.232 -18.842 1.00 64.19 115 CYS A C 1
ATOM 833 O O . CYS A 1 115 ? 24.096 5.180 -18.637 1.00 64.19 115 CYS A O 1
ATOM 835 N N . PRO A 1 116 ? 25.937 3.992 -18.081 1.00 63.50 116 PRO A N 1
ATOM 836 C CA . PRO A 1 116 ? 27.036 3.062 -18.369 1.00 63.50 116 PRO A CA 1
ATOM 837 C C . PRO A 1 116 ? 26.720 1.586 -18.035 1.00 63.50 116 PRO A C 1
ATOM 839 O O . PRO A 1 116 ? 26.121 1.269 -17.013 1.00 63.50 116 PRO A O 1
ATOM 842 N N . VAL A 1 117 ? 27.182 0.666 -18.894 1.00 59.78 117 VAL A N 1
ATOM 843 C CA . VAL A 1 117 ? 26.894 -0.794 -18.889 1.00 59.78 117 VAL A CA 1
ATOM 844 C C . VAL A 1 117 ? 27.276 -1.559 -17.608 1.00 59.78 117 VAL A C 1
ATOM 846 O O . VAL A 1 117 ? 26.895 -2.720 -17.443 1.00 59.78 117 VAL A O 1
ATOM 849 N N . VAL A 1 118 ? 28.002 -0.921 -16.686 1.00 60.03 118 VAL A N 1
ATOM 850 C CA . VAL A 1 118 ? 28.401 -1.485 -15.383 1.00 60.03 118 VAL A CA 1
ATOM 851 C C . VAL A 1 118 ? 27.210 -1.906 -14.523 1.00 60.03 118 VAL A C 1
ATOM 853 O O . VAL A 1 118 ? 27.334 -2.857 -13.759 1.00 60.03 118 VAL A O 1
ATOM 856 N N . PHE A 1 119 ? 26.045 -1.274 -14.682 1.00 55.59 119 PHE A N 1
ATOM 857 C CA . PHE A 1 119 ? 24.856 -1.572 -13.875 1.00 55.59 119 PHE A CA 1
ATOM 858 C C . PHE A 1 119 ? 24.077 -2.826 -14.310 1.00 55.59 119 PHE A C 1
ATOM 860 O O . PHE A 1 119 ? 23.095 -3.186 -13.669 1.00 55.59 119 PHE A O 1
ATOM 867 N N . CYS A 1 120 ? 24.495 -3.495 -15.389 1.00 58.22 120 CYS A N 1
ATOM 868 C CA . CYS A 1 120 ? 23.687 -4.526 -16.048 1.00 58.22 120 CYS A CA 1
ATOM 869 C C . CYS A 1 120 ? 24.356 -5.909 -16.132 1.00 58.22 120 CYS A C 1
ATOM 871 O O . CYS A 1 120 ? 23.705 -6.912 -16.422 1.00 58.22 120 CYS A O 1
ATOM 873 N N . HIS A 1 121 ? 25.661 -6.005 -15.874 1.00 59.91 121 HIS A N 1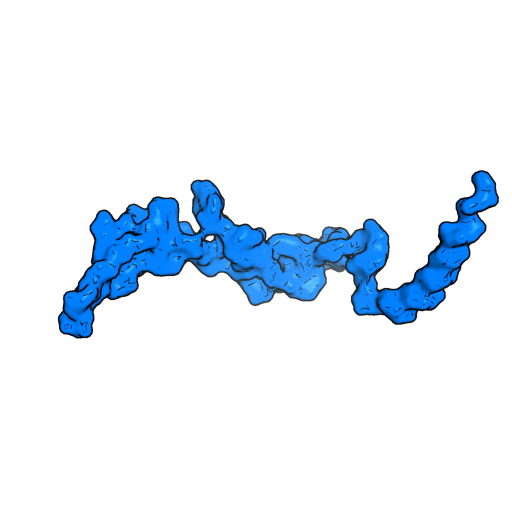
ATOM 874 C CA . HIS A 1 121 ? 26.339 -7.296 -15.889 1.00 59.91 121 HIS A CA 1
ATOM 875 C C . HIS A 1 121 ? 26.162 -8.018 -14.543 1.00 59.91 121 HIS A C 1
ATOM 877 O O . HIS A 1 121 ? 26.809 -7.678 -13.555 1.00 59.91 121 HIS A O 1
ATOM 883 N N . ARG A 1 122 ? 25.406 -9.123 -14.532 1.00 58.22 122 ARG A N 1
ATOM 884 C CA . ARG A 1 122 ? 25.343 -10.069 -13.395 1.00 58.22 122 ARG A CA 1
ATOM 885 C C . ARG A 1 122 ? 26.681 -10.772 -13.070 1.00 58.22 122 ARG A C 1
ATOM 887 O O . ARG A 1 122 ? 26.723 -11.582 -12.154 1.00 58.22 122 ARG A O 1
ATOM 894 N N . ASN A 1 123 ? 27.761 -10.524 -13.824 1.00 51.66 123 ASN A N 1
ATOM 895 C CA . ASN A 1 123 ? 29.026 -11.266 -13.695 1.00 51.66 123 ASN A CA 1
ATOM 896 C C . ASN A 1 123 ? 30.284 -10.500 -14.177 1.00 51.66 123 ASN A C 1
ATOM 898 O O . ASN A 1 123 ? 31.262 -11.118 -14.595 1.00 51.66 123 ASN A O 1
ATOM 902 N N . LEU A 1 124 ? 30.302 -9.156 -14.152 1.00 51.75 124 LEU A N 1
ATOM 903 C CA . LEU A 1 124 ? 31.515 -8.404 -14.541 1.00 51.75 124 LEU A CA 1
ATOM 904 C C . LEU A 1 124 ? 32.611 -8.422 -13.467 1.00 51.75 124 LEU A C 1
ATOM 906 O O . LEU A 1 124 ? 33.667 -7.863 -13.699 1.00 51.75 124 LEU A O 1
ATOM 910 N N . GLN 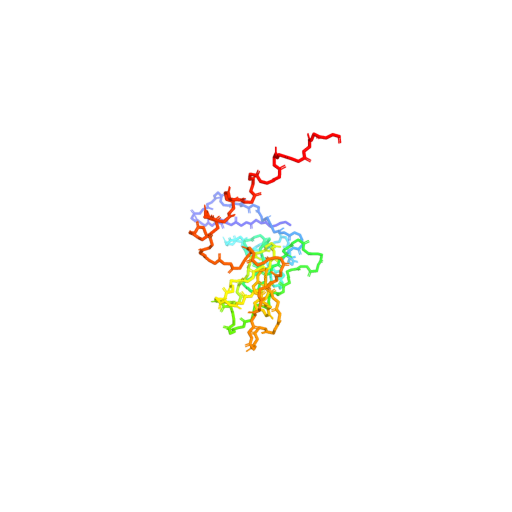A 1 125 ? 32.439 -9.083 -12.321 1.00 50.38 125 GLN A N 1
ATOM 911 C CA . GLN A 1 125 ? 33.532 -9.207 -11.345 1.00 50.38 125 GLN A CA 1
ATOM 912 C C . GLN A 1 125 ? 34.668 -10.135 -11.817 1.00 50.38 125 GLN A C 1
ATOM 914 O O . GLN A 1 125 ? 35.784 -10.009 -11.327 1.00 50.38 125 GLN A O 1
ATOM 919 N N . ARG A 1 126 ? 34.453 -11.027 -12.800 1.00 53.25 126 ARG A N 1
ATOM 920 C CA . ARG A 1 126 ? 35.541 -11.879 -13.332 1.00 53.25 126 ARG A CA 1
ATOM 921 C C . ARG A 1 126 ? 36.330 -11.251 -14.485 1.00 53.25 126 ARG A C 1
ATOM 923 O O . ARG A 1 126 ? 37.515 -11.529 -14.606 1.00 53.25 126 ARG A O 1
ATOM 930 N N . LEU A 1 127 ? 35.709 -10.395 -15.302 1.00 50.56 127 LEU A N 1
ATOM 931 C CA . LEU A 1 127 ? 36.368 -9.758 -16.457 1.00 50.56 127 LEU A CA 1
ATOM 932 C C . LEU A 1 127 ? 36.817 -8.312 -16.185 1.00 50.56 127 LEU A C 1
ATOM 934 O O . LEU A 1 127 ? 37.802 -7.874 -16.777 1.00 50.56 127 LEU A O 1
ATOM 938 N N . LEU A 1 128 ? 36.179 -7.582 -15.255 1.00 50.34 128 LEU A N 1
ATOM 939 C CA . LEU A 1 128 ? 36.637 -6.235 -14.881 1.00 50.34 128 LEU A CA 1
ATOM 940 C C . LEU A 1 128 ? 37.858 -6.253 -13.949 1.00 50.34 128 LEU A C 1
ATOM 942 O O . LEU A 1 128 ? 38.619 -5.291 -13.957 1.00 50.34 128 LEU A O 1
ATOM 946 N N . ASN A 1 129 ? 38.122 -7.352 -13.232 1.00 49.09 129 ASN A N 1
ATOM 947 C CA . ASN A 1 129 ? 39.348 -7.501 -12.433 1.00 49.09 129 ASN A CA 1
ATOM 948 C C . ASN A 1 129 ? 40.626 -7.627 -13.287 1.00 49.09 129 ASN A C 1
ATOM 950 O O . ASN A 1 129 ? 41.716 -7.472 -12.753 1.00 49.09 129 ASN A O 1
ATOM 954 N N . MET A 1 130 ? 40.515 -7.875 -14.598 1.00 52.16 130 MET A N 1
ATOM 955 C CA . MET A 1 130 ? 41.670 -7.949 -15.513 1.00 52.16 130 MET A CA 1
ATOM 956 C C . MET A 1 130 ? 41.883 -6.653 -16.316 1.00 52.16 130 MET A C 1
ATOM 958 O O . MET A 1 130 ? 43.002 -6.370 -16.730 1.00 52.16 130 MET A O 1
ATOM 962 N N . LEU A 1 131 ? 40.836 -5.841 -16.517 1.00 49.00 131 LEU A N 1
ATOM 963 C CA . LEU A 1 131 ? 40.909 -4.594 -17.298 1.00 49.00 131 LEU A CA 1
ATOM 964 C C . LEU A 1 131 ? 40.940 -3.324 -16.430 1.00 49.00 131 LEU A C 1
ATOM 966 O O . LEU A 1 131 ? 41.511 -2.319 -16.848 1.00 49.00 131 LEU A O 1
ATOM 970 N N . CYS A 1 132 ? 40.400 -3.355 -15.207 1.00 44.66 132 CYS A N 1
ATOM 971 C CA . CYS A 1 132 ? 40.431 -2.205 -14.296 1.00 44.66 132 CYS A CA 1
ATOM 972 C C . CYS A 1 132 ? 41.842 -1.962 -13.714 1.00 44.66 132 CYS A C 1
ATOM 974 O O . CYS A 1 132 ? 42.263 -0.816 -13.568 1.00 44.66 132 CYS A O 1
ATOM 976 N N . SER A 1 133 ? 42.635 -3.020 -13.487 1.00 46.88 133 SER A N 1
ATOM 977 C CA . SER A 1 133 ? 44.023 -2.912 -12.999 1.00 46.88 133 SER A CA 1
ATOM 978 C C . SER A 1 133 ? 44.999 -2.296 -14.010 1.00 46.88 133 SER A C 1
ATOM 980 O O . SER A 1 133 ? 46.021 -1.759 -13.597 1.00 46.88 133 SER A O 1
ATOM 982 N N . MET A 1 134 ? 44.699 -2.345 -15.315 1.00 48.66 134 MET A N 1
ATOM 983 C CA . MET A 1 134 ? 45.548 -1.743 -16.358 1.00 48.66 134 MET A CA 1
ATOM 984 C C . MET A 1 134 ? 45.181 -0.291 -16.694 1.00 48.66 134 MET A C 1
ATOM 986 O O . MET A 1 134 ? 46.011 0.435 -17.228 1.00 48.66 134 MET A O 1
ATOM 990 N N . LEU A 1 135 ? 43.964 0.157 -16.369 1.00 46.47 135 LEU A N 1
ATOM 991 C CA . LEU A 1 135 ? 43.540 1.549 -16.577 1.00 46.47 135 LEU A CA 1
ATOM 992 C C . LEU A 1 135 ? 43.821 2.443 -15.357 1.00 46.47 135 LEU A C 1
ATOM 994 O O . LEU A 1 135 ? 44.068 3.637 -15.522 1.00 46.47 135 LEU A O 1
ATOM 998 N N . LEU A 1 136 ? 43.871 1.878 -14.145 1.00 42.75 136 LEU A N 1
ATOM 999 C CA . LEU A 1 136 ? 44.200 2.630 -12.925 1.00 42.75 136 LEU A CA 1
ATOM 1000 C C . LEU A 1 136 ? 45.691 2.999 -12.799 1.00 42.75 136 LEU A C 1
ATOM 1002 O O . LEU A 1 136 ? 46.007 3.978 -12.129 1.00 42.75 136 LEU A O 1
ATOM 1006 N N . THR A 1 137 ? 46.610 2.305 -13.479 1.00 45.06 137 THR A N 1
ATOM 1007 C CA . THR A 1 137 ? 48.037 2.690 -13.539 1.00 45.06 137 THR A CA 1
ATOM 1008 C C . THR A 1 137 ? 48.326 3.831 -14.519 1.00 45.06 137 THR A C 1
ATOM 1010 O O . THR A 1 137 ? 49.413 4.404 -14.479 1.00 45.06 137 THR A O 1
ATOM 1013 N N . ILE A 1 138 ? 47.364 4.209 -15.370 1.00 50.88 138 ILE A N 1
ATOM 1014 C CA . ILE A 1 138 ? 47.522 5.314 -16.331 1.00 50.88 138 ILE A CA 1
ATOM 1015 C C . ILE A 1 138 ? 47.054 6.649 -15.727 1.00 50.88 138 ILE A C 1
ATOM 1017 O O . ILE A 1 138 ? 47.607 7.695 -16.056 1.00 50.88 138 ILE A O 1
ATOM 1021 N N . GLN A 1 139 ? 46.102 6.644 -14.785 1.00 44.00 139 GLN A N 1
ATOM 1022 C CA . GLN A 1 139 ? 45.650 7.880 -14.128 1.00 44.00 139 GLN A CA 1
ATOM 1023 C C . GLN A 1 139 ? 46.520 8.330 -12.941 1.00 44.00 139 GLN A C 1
ATOM 1025 O O . GLN A 1 139 ? 46.367 9.463 -12.495 1.00 44.00 139 GLN A O 1
ATOM 1030 N N . SER A 1 140 ? 47.468 7.515 -12.458 1.00 46.38 140 SER A N 1
ATOM 1031 C CA . SER A 1 140 ? 48.375 7.916 -11.368 1.00 46.38 140 SER A CA 1
ATOM 1032 C C . SER A 1 140 ? 49.766 8.384 -11.819 1.00 46.38 140 SER A C 1
ATOM 1034 O O . SER A 1 140 ? 50.586 8.690 -10.960 1.00 46.38 140 SER A O 1
ATOM 1036 N N . ASN A 1 141 ? 50.062 8.451 -13.126 1.00 49.22 141 ASN A N 1
ATOM 1037 C CA . ASN A 1 141 ? 51.383 8.871 -13.634 1.00 49.22 141 ASN A CA 1
ATOM 1038 C C . ASN A 1 141 ? 51.320 10.059 -14.617 1.00 49.22 141 ASN A C 1
ATOM 1040 O O . ASN A 1 141 ? 52.147 10.185 -15.516 1.00 49.22 141 ASN A O 1
ATOM 1044 N N . GLY A 1 142 ? 50.305 10.916 -14.461 1.00 45.78 142 GLY A N 1
ATOM 1045 C CA . GLY A 1 142 ? 50.037 12.057 -15.346 1.00 45.78 142 GLY A CA 1
ATOM 1046 C C . GLY A 1 142 ? 49.719 13.375 -14.634 1.00 45.78 142 GLY A C 1
ATOM 1047 O O . GLY A 1 142 ? 49.135 14.257 -15.253 1.00 45.78 142 GLY A O 1
ATOM 1048 N N . GLN A 1 143 ? 50.080 13.529 -13.355 1.00 48.59 143 GLN A N 1
ATOM 1049 C CA . GLN A 1 143 ? 50.139 14.840 -12.691 1.00 48.59 143 GLN A CA 1
ATOM 1050 C C . GLN A 1 143 ? 51.569 15.143 -12.237 1.00 48.59 143 GLN A C 1
ATOM 1052 O O . GLN A 1 143 ? 51.890 15.142 -11.055 1.00 48.59 143 GLN A O 1
ATOM 1057 N N . THR A 1 144 ? 52.428 15.414 -13.214 1.00 43.25 144 THR A N 1
ATOM 1058 C CA . THR A 1 144 ? 53.691 16.137 -13.032 1.00 43.25 144 THR A CA 1
ATOM 1059 C C . THR A 1 144 ? 53.951 16.966 -14.284 1.00 43.25 144 THR A C 1
ATOM 1061 O O . THR A 1 144 ? 54.710 16.558 -15.158 1.00 43.25 144 THR A O 1
ATOM 1064 N N . LYS A 1 145 ? 53.286 18.121 -14.386 1.00 37.44 145 LYS A N 1
ATOM 1065 C CA . LYS A 1 145 ? 53.917 19.436 -14.581 1.00 37.44 145 LYS A CA 1
ATOM 1066 C C . LYS A 1 145 ? 52.873 20.545 -14.529 1.00 37.44 145 LYS A C 1
ATOM 1068 O O . LYS A 1 145 ? 51.802 20.356 -15.142 1.00 37.44 145 LYS A O 1
#

pLDDT: mean 83.03, std 17.58, range [37.44, 98.0]